Protein AF-A0A2I0WFR2-F1 (afdb_monomer_lite)

Sequence (71 aa):
MKDILNKKRKLGEFEIVALTKKCNAIIQMKFLEILKDSGSFTIPMTIRDKFFGRALCDLRSNFNLMHILIF

Secondary structure (DSSP, 8-state):
-HHHHHHHTT--HHHHHHHHHHHHHHHHHHHHHHHHS---EEEEEEETTEEEEEEEE-TT-SS--------

Organism: NCBI:txid906689

Radius of gyration: 22.3 Å; chains: 1; bounding box: 45×40×45 Å

Structure (mmCIF, N/CA/C/O backbone):
data_AF-A0A2I0WFR2-F1
#
_entry.id   AF-A0A2I0WFR2-F1
#
loop_
_atom_site.group_PDB
_atom_site.id
_atom_site.type_symbol
_atom_site.label_atom_id
_atom_site.label_alt_id
_atom_site.label_comp_id
_atom_site.label_asym_id
_atom_site.label_entity_id
_atom_site.label_seq_id
_atom_site.pdbx_PDB_ins_code
_atom_site.Cartn_x
_atom_site.Cartn_y
_atom_site.Cartn_z
_atom_site.occupan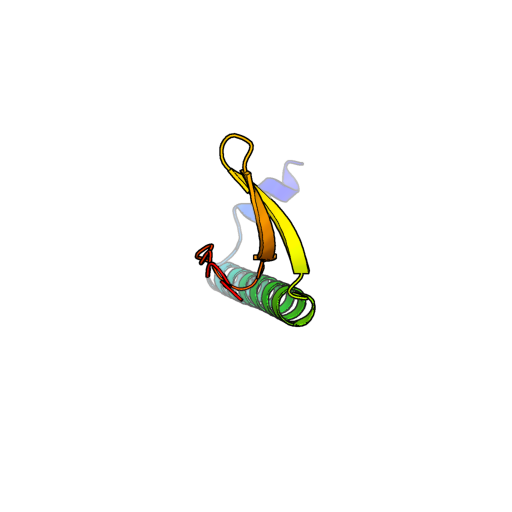cy
_atom_site.B_iso_or_equiv
_atom_site.auth_seq_id
_atom_site.auth_comp_id
_atom_site.auth_asym_id
_atom_site.auth_atom_id
_atom_site.pdbx_PDB_model_num
ATOM 1 N N . MET A 1 1 ? -19.286 27.071 15.363 1.00 57.50 1 MET A N 1
ATOM 2 C CA . MET A 1 1 ? -18.017 26.340 15.634 1.00 57.50 1 MET A CA 1
ATOM 3 C C . MET A 1 1 ? -17.960 25.784 17.062 1.00 57.50 1 MET A C 1
ATOM 5 O O . MET A 1 1 ? -17.593 24.625 17.229 1.00 57.50 1 MET A O 1
ATOM 9 N N . LYS A 1 2 ? -18.383 26.559 18.077 1.00 61.69 2 LYS A N 1
ATOM 10 C CA . LYS A 1 2 ? -18.478 26.111 19.481 1.00 61.69 2 LYS A CA 1
ATOM 11 C C . LYS A 1 2 ? -19.392 24.890 19.676 1.00 61.69 2 LYS A C 1
ATOM 13 O O . LYS A 1 2 ? -19.020 23.980 20.406 1.00 61.69 2 LYS A O 1
ATOM 18 N N . ASP A 1 3 ? -20.509 24.805 18.956 1.00 64.38 3 ASP A N 1
ATOM 19 C CA . ASP A 1 3 ? -21.468 23.694 19.094 1.00 64.38 3 ASP A CA 1
ATOM 20 C C . ASP A 1 3 ? -20.935 22.347 18.597 1.00 64.38 3 ASP A C 1
ATOM 22 O O . ASP A 1 3 ? -21.213 21.307 19.189 1.00 64.38 3 ASP A O 1
ATOM 26 N N . ILE A 1 4 ? -20.110 22.361 17.546 1.00 70.19 4 ILE A N 1
ATOM 27 C CA . ILE A 1 4 ? -19.482 21.155 16.982 1.00 70.19 4 ILE A CA 1
ATOM 28 C C . ILE A 1 4 ? -18.446 20.594 17.963 1.00 70.19 4 ILE A C 1
ATOM 30 O O . ILE A 1 4 ? -18.393 19.387 18.196 1.00 70.19 4 ILE A O 1
ATOM 34 N N . LEU A 1 5 ? -17.651 21.476 18.578 1.00 66.00 5 LEU A N 1
ATOM 35 C CA . LEU A 1 5 ? -16.693 21.108 19.622 1.00 66.00 5 LEU A CA 1
ATOM 36 C C . LEU A 1 5 ? -17.401 20.601 20.885 1.00 66.00 5 LEU A C 1
ATOM 38 O O . LEU A 1 5 ? -16.949 19.630 21.484 1.00 66.00 5 LEU A O 1
ATOM 42 N N . ASN A 1 6 ? -18.533 21.206 21.258 1.00 64.06 6 ASN A N 1
ATOM 43 C CA . ASN A 1 6 ? -19.304 20.805 22.435 1.00 64.06 6 ASN A CA 1
ATOM 44 C C . ASN A 1 6 ? -20.002 19.444 22.239 1.00 64.06 6 ASN A C 1
ATOM 46 O O . ASN A 1 6 ? -20.037 18.640 23.167 1.00 64.06 6 ASN A O 1
ATOM 50 N N . LYS A 1 7 ? -20.483 19.142 21.021 1.00 62.31 7 LYS A N 1
ATOM 51 C CA . LYS A 1 7 ? -21.006 17.813 20.647 1.00 62.31 7 LYS A CA 1
ATOM 52 C C . LYS A 1 7 ? -19.916 16.742 20.599 1.00 62.31 7 LYS A C 1
ATOM 54 O O . LYS A 1 7 ? -20.122 15.667 21.145 1.00 62.31 7 LYS A O 1
ATOM 59 N N . LYS A 1 8 ? -18.738 17.041 20.028 1.00 62.28 8 LYS A N 1
ATOM 60 C CA . LYS A 1 8 ? -17.578 16.122 20.053 1.00 62.28 8 LYS A CA 1
ATOM 61 C C . LYS A 1 8 ? -17.155 15.751 21.477 1.00 62.28 8 LYS A C 1
ATOM 63 O O . LYS A 1 8 ? -16.694 14.640 21.699 1.00 62.28 8 LYS A O 1
ATOM 68 N N . ARG A 1 9 ? -17.310 16.677 22.429 1.00 66.31 9 ARG A N 1
ATOM 69 C CA . ARG A 1 9 ? -16.946 16.484 23.840 1.00 66.31 9 ARG A CA 1
ATOM 70 C C . ARG A 1 9 ? -17.996 15.703 24.650 1.00 66.31 9 ARG A C 1
ATOM 72 O O . ARG A 1 9 ? -17.705 15.343 25.782 1.00 66.31 9 ARG A O 1
ATOM 79 N N . LYS A 1 10 ? -19.188 15.446 24.091 1.00 72.75 10 LYS A N 1
ATOM 80 C CA . LYS A 1 10 ? -20.326 14.775 24.753 1.00 72.75 10 LYS A CA 1
ATOM 81 C C . LYS A 1 10 ? -20.798 13.508 24.019 1.00 72.75 10 LYS A C 1
ATOM 83 O O . LYS A 1 10 ? -21.989 13.216 24.018 1.00 72.75 10 LYS A O 1
ATOM 88 N N . LEU A 1 11 ? -19.891 12.772 23.379 1.00 74.38 11 LEU A N 1
ATOM 89 C CA . LEU A 1 11 ? -20.227 11.485 22.765 1.00 74.38 11 LEU A CA 1
ATOM 90 C C . LEU A 1 11 ? -20.144 10.385 23.832 1.00 74.38 11 LEU A C 1
ATOM 92 O O . LEU A 1 11 ? -19.106 10.238 24.476 1.00 74.38 11 LEU A O 1
ATOM 96 N N . GLY A 1 12 ? -21.229 9.641 24.048 1.00 82.06 12 GLY A N 1
ATOM 97 C CA . GLY A 1 12 ? -21.224 8.506 24.978 1.00 82.06 12 GLY A CA 1
ATOM 98 C C . GLY A 1 12 ? -20.370 7.347 24.452 1.00 82.06 12 GLY A C 1
ATOM 99 O O . GLY A 1 12 ? -20.158 7.227 23.245 1.00 82.06 12 GLY A O 1
ATOM 100 N N . GLU A 1 13 ? -19.912 6.456 25.334 1.00 82.69 13 GLU A N 1
ATOM 101 C CA . GLU A 1 13 ? -19.049 5.317 24.967 1.00 82.69 13 GLU A CA 1
ATOM 102 C C . GLU A 1 13 ? -19.650 4.455 23.846 1.00 82.69 13 GLU A C 1
ATOM 104 O O . GLU A 1 13 ? -18.966 4.115 22.881 1.00 82.69 13 GLU A O 1
ATOM 109 N N . PHE A 1 14 ? -20.955 4.178 23.906 1.00 85.75 14 PHE A N 1
ATOM 110 C CA . PHE A 1 14 ? -21.666 3.426 22.868 1.00 85.75 14 PHE A CA 1
ATOM 111 C C . PHE A 1 14 ? -21.630 4.111 21.499 1.00 85.75 14 PHE A C 1
ATOM 113 O O . PHE A 1 14 ? -21.461 3.453 20.472 1.00 85.75 14 PHE A O 1
ATOM 120 N N . GLU A 1 15 ? -21.764 5.433 21.475 1.00 87.12 15 GLU A N 1
ATOM 121 C CA . GLU A 1 15 ? -21.764 6.221 20.247 1.00 87.12 15 GLU A CA 1
ATOM 122 C C . GLU A 1 15 ? -20.342 6.332 19.668 1.00 87.12 15 GLU A C 1
ATOM 124 O O . GLU A 1 15 ? -20.163 6.216 18.455 1.00 87.12 15 GLU A O 1
ATOM 129 N N . ILE A 1 16 ? -19.313 6.414 20.523 1.00 88.25 16 ILE A N 1
ATOM 130 C CA . ILE A 1 16 ? -17.898 6.311 20.124 1.00 88.25 16 ILE A CA 1
ATOM 131 C C . ILE A 1 16 ? -17.598 4.936 19.512 1.00 88.25 16 ILE A C 1
ATOM 133 O O . ILE A 1 16 ? -16.965 4.853 18.454 1.00 88.25 16 ILE A O 1
ATOM 137 N N . VAL A 1 17 ? -18.060 3.851 20.139 1.00 88.19 17 VAL A N 1
ATOM 138 C CA . VAL A 1 17 ? -17.860 2.482 19.637 1.00 88.19 17 VAL A CA 1
ATOM 139 C C . VAL A 1 17 ? -18.573 2.288 18.298 1.00 88.19 17 VAL A C 1
ATOM 141 O O . VAL A 1 17 ? -17.987 1.734 17.365 1.00 88.19 17 VAL A O 1
ATOM 144 N N . ALA A 1 18 ? -19.809 2.773 18.166 1.00 92.12 18 ALA A N 1
ATOM 145 C CA . ALA A 1 18 ? -20.567 2.705 16.920 1.00 92.12 18 ALA A CA 1
ATOM 146 C C . ALA A 1 18 ? -19.891 3.503 15.793 1.00 92.12 18 ALA A C 1
ATOM 148 O O . ALA A 1 18 ? -19.757 2.996 14.676 1.00 92.12 18 ALA A O 1
ATOM 149 N N . LEU A 1 19 ? -19.405 4.713 16.088 1.00 90.75 19 LEU A N 1
ATOM 150 C CA . LEU A 1 19 ? -18.665 5.537 15.135 1.00 90.75 19 LEU A CA 1
ATOM 151 C C . LEU A 1 19 ? -17.376 4.839 14.692 1.00 90.75 19 LEU A C 1
ATOM 153 O O . LEU A 1 19 ? -17.116 4.739 13.497 1.00 90.75 19 LEU A O 1
ATOM 157 N N . THR A 1 20 ? -16.602 4.305 15.636 1.00 91.31 20 THR A N 1
ATOM 158 C CA . THR A 1 20 ? -15.348 3.592 15.350 1.00 91.31 20 THR A CA 1
ATOM 159 C C . THR A 1 20 ? -15.592 2.380 14.455 1.00 91.31 20 THR A C 1
ATOM 161 O O . THR A 1 20 ? -14.912 2.217 13.444 1.00 91.31 20 THR A O 1
ATOM 164 N N . LYS A 1 21 ? -16.612 1.564 14.756 1.00 92.62 21 LYS A N 1
ATOM 165 C CA . LYS A 1 21 ? -17.000 0.422 13.912 1.00 92.62 21 LYS A CA 1
ATOM 166 C C . LYS A 1 21 ? -17.408 0.861 12.507 1.00 92.62 21 LYS A C 1
ATOM 168 O O . LYS A 1 21 ? -16.952 0.269 11.532 1.00 92.62 21 LYS A O 1
ATOM 173 N N . LYS A 1 22 ? -18.222 1.915 12.393 1.00 93.81 22 LYS A N 1
ATOM 174 C CA . LYS A 1 22 ? -18.660 2.464 11.102 1.00 93.81 22 LYS A CA 1
ATOM 175 C C . LYS A 1 22 ? -17.480 2.995 10.284 1.00 93.81 22 LYS A C 1
ATOM 177 O O . LYS A 1 22 ? -17.386 2.702 9.097 1.00 93.81 22 LYS A O 1
ATOM 182 N N . CYS A 1 23 ? -16.564 3.728 10.912 1.00 91.38 23 CYS A N 1
ATOM 183 C CA . CYS A 1 23 ? -15.350 4.228 10.270 1.00 91.38 23 CYS A CA 1
ATOM 184 C C . CYS A 1 23 ? -14.445 3.082 9.801 1.00 91.38 23 CYS A C 1
ATOM 186 O O . CYS A 1 23 ? -13.999 3.103 8.657 1.00 91.38 23 CYS A O 1
ATOM 188 N N . ASN A 1 24 ? -14.237 2.054 10.630 1.00 91.44 24 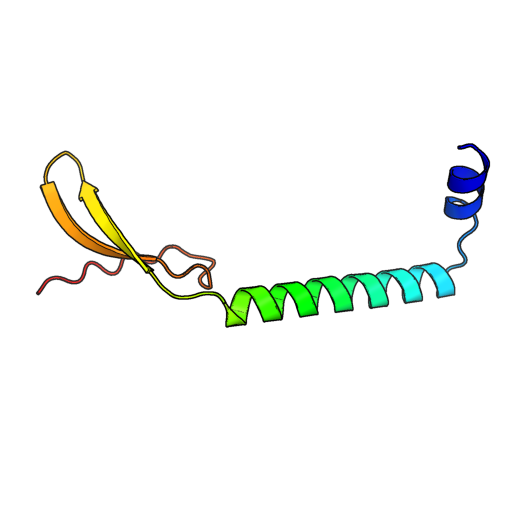ASN A N 1
ATOM 189 C CA . ASN A 1 24 ? -13.465 0.875 10.237 1.00 91.44 24 ASN A CA 1
ATOM 190 C C . ASN A 1 24 ? -14.094 0.140 9.052 1.00 91.44 24 ASN A C 1
ATOM 192 O O . ASN A 1 24 ? -13.373 -0.217 8.126 1.00 91.44 24 ASN A O 1
ATOM 196 N N . ALA A 1 25 ? -15.417 -0.040 9.040 1.00 92.50 25 ALA A N 1
ATOM 197 C CA . ALA A 1 25 ? -16.111 -0.661 7.915 1.00 92.50 25 ALA A CA 1
ATOM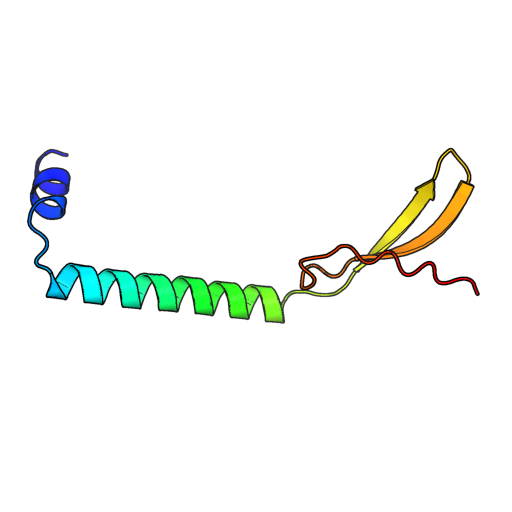 198 C C . ALA A 1 25 ? -15.915 0.136 6.613 1.00 92.50 25 ALA A C 1
ATOM 200 O O . ALA A 1 25 ? -15.633 -0.449 5.572 1.00 92.50 25 ALA A O 1
ATOM 201 N N . ILE A 1 26 ? -15.980 1.472 6.670 1.00 92.69 26 ILE A N 1
ATOM 202 C CA . ILE A 1 26 ? -15.731 2.341 5.507 1.00 92.69 26 ILE A CA 1
ATOM 203 C C . ILE A 1 26 ? -14.282 2.218 5.022 1.00 92.69 26 ILE A C 1
ATOM 205 O O . ILE A 1 26 ? -14.045 2.110 3.820 1.00 92.69 26 ILE A O 1
ATOM 209 N N . ILE A 1 27 ? -13.311 2.231 5.940 1.00 88.50 27 ILE A N 1
ATOM 210 C CA . ILE A 1 27 ? -11.890 2.073 5.603 1.00 88.50 27 ILE A CA 1
ATOM 211 C C . ILE A 1 27 ? -11.653 0.706 4.954 1.00 88.50 27 ILE A C 1
ATOM 213 O O . ILE A 1 27 ? -10.996 0.633 3.921 1.00 88.50 27 ILE A O 1
ATOM 217 N N . GLN A 1 28 ? -12.232 -0.361 5.508 1.00 87.44 28 GLN A N 1
ATOM 218 C CA . GLN A 1 28 ? -12.137 -1.708 4.946 1.00 87.44 28 GLN A CA 1
ATOM 219 C C . GLN A 1 28 ? -12.783 -1.813 3.562 1.00 87.44 28 GLN A C 1
ATOM 221 O O . GLN A 1 28 ? -12.188 -2.421 2.677 1.00 87.44 28 GLN A O 1
ATOM 226 N N . MET A 1 29 ? -13.955 -1.207 3.340 1.00 85.12 29 MET A N 1
ATOM 227 C CA . MET A 1 29 ? -14.593 -1.195 2.017 1.00 85.12 29 MET A CA 1
ATOM 228 C C . MET A 1 29 ? -13.750 -0.450 0.983 1.00 85.12 29 MET A C 1
ATOM 230 O O . MET A 1 29 ? -13.499 -0.996 -0.086 1.00 85.12 29 MET A O 1
ATOM 234 N N . LYS A 1 30 ? -13.231 0.737 1.320 1.00 79.56 30 LYS A N 1
ATOM 235 C CA . LYS A 1 30 ? -12.313 1.473 0.436 1.00 79.56 30 LYS A CA 1
ATOM 236 C C . LYS A 1 30 ? -11.040 0.691 0.148 1.00 79.56 30 LYS A C 1
ATOM 238 O O . LYS A 1 30 ? -10.550 0.703 -0.973 1.00 79.56 30 LYS A O 1
ATOM 243 N N . PHE A 1 31 ? -10.503 0.004 1.151 1.00 77.75 31 PHE A N 1
ATOM 244 C CA . PHE A 1 31 ? -9.338 -0.846 0.963 1.00 77.75 31 PHE A CA 1
ATOM 245 C C . PHE A 1 31 ? -9.656 -2.005 0.013 1.00 77.75 31 PHE A C 1
ATOM 247 O O . PHE A 1 31 ? -8.903 -2.248 -0.918 1.00 77.75 31 PHE A O 1
ATOM 254 N N . LEU A 1 32 ? -10.804 -2.669 0.177 1.00 78.19 32 LEU A N 1
ATOM 255 C CA . LEU A 1 32 ? -11.275 -3.715 -0.736 1.00 78.19 32 LEU A CA 1
ATOM 256 C C . LEU A 1 32 ? -11.498 -3.208 -2.167 1.00 78.19 32 LEU A C 1
ATOM 258 O O . LEU A 1 32 ? -11.205 -3.940 -3.106 1.00 78.19 32 LEU A O 1
ATOM 262 N N . GLU A 1 33 ? -11.999 -1.987 -2.345 1.00 72.56 33 GLU A N 1
ATOM 263 C CA . GLU A 1 33 ? -12.123 -1.344 -3.660 1.00 72.56 33 GLU A CA 1
ATOM 264 C C . GLU A 1 33 ? -10.747 -1.094 -4.290 1.00 72.56 33 GLU A C 1
ATOM 266 O O . GLU A 1 33 ? -10.514 -1.517 -5.419 1.00 72.56 33 GLU A O 1
ATOM 271 N N . ILE A 1 34 ? -9.794 -0.537 -3.534 1.00 66.44 34 ILE A N 1
ATOM 272 C CA . ILE A 1 34 ? -8.407 -0.346 -3.990 1.00 66.44 34 ILE A CA 1
ATOM 273 C C . ILE A 1 34 ? -7.749 -1.691 -4.344 1.00 66.44 34 ILE A C 1
ATOM 275 O O . ILE A 1 34 ? -7.040 -1.781 -5.339 1.00 66.44 34 ILE A O 1
ATOM 279 N N . LEU A 1 35 ? -8.007 -2.756 -3.573 1.00 64.94 35 LEU A N 1
ATOM 280 C CA . LEU A 1 35 ? -7.509 -4.110 -3.854 1.00 64.94 35 LEU A CA 1
ATOM 281 C C . LEU A 1 35 ? -8.137 -4.748 -5.106 1.00 64.94 35 LEU A C 1
ATOM 283 O O . LEU A 1 35 ? -7.546 -5.675 -5.666 1.00 64.94 35 LEU A O 1
ATOM 287 N N . LYS A 1 36 ? -9.347 -4.333 -5.503 1.00 65.31 36 LYS A N 1
ATOM 288 C CA . LYS A 1 36 ? -10.011 -4.801 -6.732 1.00 65.31 36 LYS A CA 1
ATOM 289 C C . LYS A 1 36 ? -9.494 -4.067 -7.968 1.00 65.31 36 LYS A C 1
ATOM 291 O O . LYS A 1 36 ? -9.335 -4.707 -9.001 1.00 65.31 36 LYS A O 1
ATOM 296 N N . ASP A 1 37 ? -9.189 -2.779 -7.829 1.00 63.88 37 ASP A N 1
ATOM 297 C CA . ASP A 1 37 ? -8.643 -1.922 -8.890 1.00 63.88 37 ASP A CA 1
ATOM 298 C C . ASP A 1 37 ? -7.108 -1.904 -8.948 1.00 63.88 37 ASP A C 1
ATOM 300 O O . ASP A 1 37 ? -6.531 -1.189 -9.770 1.00 63.88 37 ASP A O 1
ATOM 304 N N . SER A 1 38 ? -6.415 -2.692 -8.117 1.00 60.06 38 SER A N 1
ATOM 305 C CA . SER A 1 38 ? -4.954 -2.798 -8.153 1.00 60.06 38 SER A CA 1
ATOM 306 C C . SER A 1 38 ? -4.511 -3.623 -9.364 1.00 60.06 38 SER A C 1
ATOM 308 O O . SER A 1 38 ? -4.038 -4.754 -9.244 1.00 60.06 38 SER A O 1
ATOM 310 N N . GLY A 1 39 ? -4.705 -3.066 -10.555 1.00 72.31 39 GLY A N 1
ATOM 311 C CA . GLY A 1 39 ? -4.068 -3.545 -11.763 1.00 72.31 39 GLY A CA 1
ATOM 312 C C . GLY A 1 39 ? -2.563 -3.514 -11.542 1.00 72.31 39 GLY A C 1
ATOM 313 O O . GLY A 1 39 ? -1.986 -2.466 -11.246 1.00 72.31 39 GLY A O 1
ATOM 314 N N . SER A 1 40 ? -1.928 -4.674 -11.646 1.00 74.50 40 SER A N 1
ATOM 315 C CA . SER A 1 40 ? -0.482 -4.727 -11.753 1.00 74.50 40 SER A CA 1
ATOM 316 C C . SER A 1 40 ? -0.081 -4.043 -13.056 1.00 74.50 40 SER A C 1
ATOM 318 O O . SER A 1 40 ? -0.712 -4.215 -14.103 1.00 74.50 40 SER A O 1
ATOM 320 N N . PHE A 1 41 ? 0.951 -3.215 -12.989 1.00 77.44 41 PHE A N 1
ATOM 321 C CA . PHE A 1 41 ? 1.441 -2.477 -14.144 1.00 77.44 41 PHE A CA 1
ATOM 322 C C . PHE A 1 41 ? 2.939 -2.683 -14.284 1.00 77.44 41 PHE A C 1
ATOM 324 O O . PHE A 1 41 ? 3.630 -3.020 -13.326 1.00 77.44 41 PHE A O 1
ATOM 331 N N . THR A 1 42 ? 3.456 -2.516 -15.497 1.00 84.88 42 THR A N 1
ATOM 332 C CA . THR A 1 42 ? 4.887 -2.683 -15.752 1.00 84.88 42 THR A CA 1
ATOM 333 C C . THR A 1 42 ? 5.543 -1.336 -16.014 1.00 84.88 42 THR A C 1
ATOM 335 O O . THR A 1 42 ? 5.082 -0.605 -16.890 1.00 84.88 42 THR A O 1
ATOM 338 N N . ILE A 1 43 ? 6.635 -1.029 -15.315 1.00 85.69 43 ILE A N 1
ATOM 339 C CA . ILE A 1 43 ? 7.425 0.199 -15.501 1.00 85.69 43 ILE A CA 1
ATOM 340 C C . ILE A 1 43 ? 8.781 -0.170 -16.125 1.00 85.69 43 ILE A C 1
ATOM 342 O O . ILE A 1 43 ? 9.390 -1.144 -15.682 1.00 85.69 43 ILE A O 1
ATOM 346 N N . PRO A 1 44 ? 9.293 0.554 -17.138 1.00 88.38 44 PRO A N 1
ATOM 347 C CA . PRO A 1 44 ? 10.664 0.362 -17.616 1.00 88.38 44 PRO A CA 1
ATOM 348 C C . PRO A 1 44 ? 11.699 0.604 -16.503 1.00 88.38 44 PRO A C 1
ATOM 350 O O . PRO A 1 44 ? 11.555 1.531 -15.709 1.00 88.38 44 PRO A O 1
ATOM 353 N N . MET A 1 45 ? 12.749 -0.220 -16.455 1.00 87.88 45 MET A N 1
ATOM 354 C CA . MET A 1 45 ? 13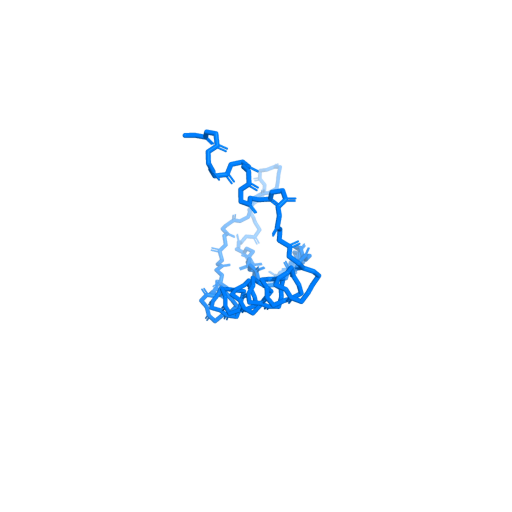.766 -0.197 -15.400 1.00 87.88 45 MET A CA 1
ATOM 355 C C . MET A 1 45 ? 15.176 0.017 -15.966 1.00 87.88 45 MET A C 1
ATOM 357 O O . MET A 1 45 ? 15.654 -0.765 -16.791 1.00 87.88 45 MET A O 1
ATOM 361 N N . THR A 1 46 ? 15.863 1.036 -15.444 1.00 90.19 46 THR A N 1
ATOM 362 C CA . THR A 1 46 ? 17.270 1.347 -15.737 1.00 90.19 46 THR A CA 1
ATOM 363 C C . THR A 1 46 ? 18.031 1.522 -14.426 1.00 90.19 46 THR A C 1
ATOM 365 O O . THR A 1 46 ? 17.580 2.253 -13.546 1.00 90.19 46 THR A O 1
ATOM 368 N N . ILE A 1 47 ? 19.195 0.882 -14.288 1.00 87.31 47 ILE A N 1
ATOM 369 C CA . ILE A 1 47 ? 20.079 1.036 -13.120 1.00 87.31 47 ILE A CA 1
ATOM 370 C C . ILE A 1 47 ? 21.448 1.502 -13.609 1.00 87.31 47 ILE A C 1
ATOM 372 O O . ILE A 1 47 ? 22.077 0.806 -14.405 1.00 87.31 47 ILE A O 1
ATOM 376 N N . ARG A 1 48 ? 21.916 2.655 -13.105 1.00 85.00 48 ARG A N 1
ATOM 377 C CA . ARG A 1 48 ? 23.248 3.230 -13.396 1.00 85.00 48 ARG A CA 1
ATOM 378 C C . ARG A 1 48 ? 23.599 3.311 -14.899 1.00 85.00 48 ARG A C 1
ATOM 380 O O . ARG A 1 48 ? 24.767 3.198 -15.225 1.00 85.00 48 ARG A O 1
ATOM 387 N N . ASP A 1 49 ? 22.608 3.461 -15.782 1.00 90.69 49 ASP A N 1
ATOM 388 C CA . ASP A 1 49 ? 22.707 3.507 -17.263 1.00 90.69 49 ASP A CA 1
ATOM 389 C C . ASP A 1 49 ? 22.550 2.187 -18.031 1.00 90.69 49 ASP A C 1
ATOM 391 O O . ASP A 1 49 ? 22.604 2.176 -19.261 1.00 90.69 49 ASP A O 1
ATOM 395 N N . LYS A 1 50 ? 22.267 1.068 -17.359 1.00 90.56 50 LYS A N 1
ATOM 396 C CA . LYS A 1 50 ? 21.945 -0.194 -18.042 1.00 90.56 50 LYS A CA 1
ATOM 397 C C . LYS A 1 50 ? 20.441 -0.462 -18.007 1.00 90.56 50 LYS A C 1
ATOM 399 O O . LYS A 1 50 ? 19.832 -0.398 -16.939 1.00 90.56 50 LYS A O 1
ATOM 404 N N . PHE A 1 51 ? 19.845 -0.744 -19.167 1.00 89.75 51 PHE A N 1
ATOM 405 C CA . PHE A 1 51 ? 18.426 -1.089 -19.290 1.00 89.75 51 PHE A CA 1
ATOM 406 C C . PHE A 1 51 ? 18.199 -2.572 -18.970 1.00 89.75 51 PHE A C 1
ATOM 408 O O . PHE A 1 51 ? 18.891 -3.434 -19.509 1.00 89.75 51 PHE A O 1
ATOM 415 N N . PHE A 1 52 ? 17.221 -2.860 -18.111 1.00 85.31 52 PHE A N 1
ATOM 416 C CA . PHE A 1 52 ? 16.912 -4.210 -17.616 1.00 85.31 52 PHE A CA 1
ATOM 417 C C . PHE A 1 52 ? 15.502 -4.688 -18.004 1.00 85.31 52 PHE A C 1
ATOM 419 O O . PHE A 1 52 ? 15.002 -5.658 -17.444 1.00 85.31 52 PHE A O 1
ATOM 426 N N . GLY A 1 53 ? 14.836 -4.020 -18.949 1.00 88.94 53 GLY A N 1
ATOM 427 C CA . GLY A 1 53 ? 13.475 -4.369 -19.355 1.00 88.94 53 GLY A CA 1
ATOM 428 C C . GLY A 1 53 ? 12.414 -3.640 -18.531 1.00 88.94 53 GLY A C 1
ATOM 429 O O . GLY A 1 53 ? 12.549 -2.448 -18.250 1.00 88.94 53 GLY A O 1
ATOM 430 N N . ARG A 1 54 ? 11.323 -4.335 -18.185 1.00 85.69 54 ARG A N 1
ATOM 431 C CA . ARG A 1 54 ? 10.222 -3.778 -17.385 1.00 85.69 54 ARG A CA 1
ATOM 432 C C . ARG A 1 54 ? 10.074 -4.530 -16.065 1.00 85.69 54 ARG A C 1
ATOM 434 O O . ARG A 1 54 ? 10.050 -5.755 -16.058 1.00 85.69 54 ARG A O 1
ATOM 441 N N . ALA A 1 55 ? 9.932 -3.791 -14.972 1.00 83.06 55 ALA A N 1
ATOM 442 C CA . ALA A 1 55 ? 9.614 -4.321 -13.655 1.00 83.06 55 ALA A CA 1
ATOM 443 C C . ALA A 1 55 ? 8.093 -4.369 -13.460 1.00 83.06 55 ALA A C 1
ATOM 445 O O . ALA A 1 55 ? 7.393 -3.438 -13.862 1.00 83.06 55 ALA A O 1
ATOM 446 N N . LEU A 1 56 ? 7.589 -5.441 -12.847 1.00 83.12 56 LEU A N 1
ATOM 447 C CA . LEU A 1 56 ? 6.190 -5.546 -12.437 1.00 83.12 56 LEU A CA 1
ATOM 448 C C . LEU A 1 56 ? 6.001 -4.796 -11.114 1.00 83.12 56 LEU A C 1
ATOM 450 O O . LEU A 1 56 ? 6.616 -5.141 -10.108 1.00 83.12 56 LEU A O 1
ATOM 454 N N . CYS A 1 57 ? 5.148 -3.780 -11.119 1.00 76.81 57 CYS A N 1
ATOM 455 C CA . CYS A 1 57 ? 4.738 -3.046 -9.935 1.00 76.81 57 CYS A CA 1
ATOM 456 C C . CYS A 1 57 ? 3.336 -3.500 -9.539 1.00 76.81 57 CYS A C 1
ATOM 458 O O . CYS A 1 57 ? 2.362 -3.279 -10.262 1.00 76.81 57 CYS A O 1
ATOM 460 N N . ASP A 1 58 ? 3.254 -4.150 -8.383 1.00 75.81 58 ASP A N 1
ATOM 461 C CA . ASP A 1 58 ? 1.993 -4.528 -7.765 1.00 75.81 58 ASP A CA 1
ATOM 462 C C . ASP A 1 58 ? 1.714 -3.603 -6.576 1.00 75.81 58 ASP A C 1
ATOM 464 O O . ASP A 1 58 ? 2.404 -3.656 -5.558 1.00 75.81 58 ASP A O 1
ATOM 468 N N . LEU A 1 59 ? 0.684 -2.763 -6.703 1.00 70.75 59 LEU A N 1
ATOM 469 C CA . LEU A 1 59 ? 0.221 -1.864 -5.635 1.00 70.75 59 LEU A CA 1
ATOM 470 C C . LEU A 1 59 ? -0.361 -2.627 -4.437 1.00 70.75 59 LEU A C 1
ATOM 472 O O . LEU A 1 59 ? -0.595 -2.040 -3.381 1.00 70.75 59 LEU A O 1
ATOM 476 N N . ARG A 1 60 ? -0.611 -3.929 -4.601 1.00 65.88 60 ARG A N 1
ATOM 477 C CA . ARG A 1 60 ? -1.153 -4.824 -3.585 1.00 65.88 60 ARG A CA 1
ATOM 478 C C . ARG A 1 60 ? -0.082 -5.429 -2.680 1.00 65.88 60 ARG A C 1
ATOM 480 O O . ARG A 1 60 ? -0.411 -5.932 -1.604 1.00 65.88 60 ARG A O 1
ATOM 487 N N . SER A 1 61 ? 1.186 -5.375 -3.088 1.00 62.62 61 SER A N 1
ATOM 488 C CA . SER A 1 61 ? 2.302 -5.830 -2.270 1.00 62.62 61 SER A CA 1
ATOM 489 C C . SER A 1 61 ? 2.840 -4.677 -1.432 1.00 62.62 61 SER A C 1
ATOM 491 O O . SER A 1 61 ? 3.317 -3.675 -1.954 1.00 62.62 61 SER A O 1
ATOM 493 N N . ASN A 1 62 ? 2.841 -4.844 -0.109 1.00 61.16 62 ASN A N 1
ATOM 494 C CA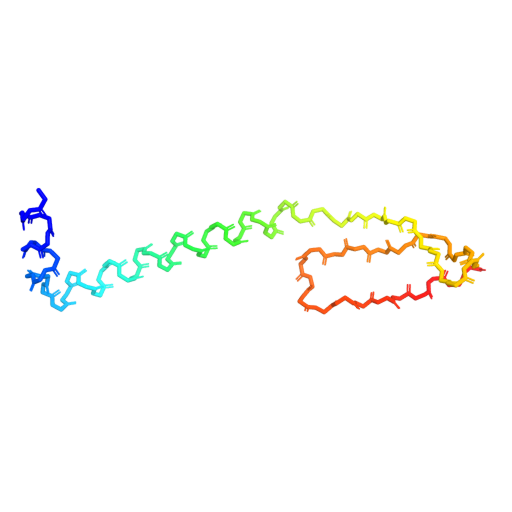 . 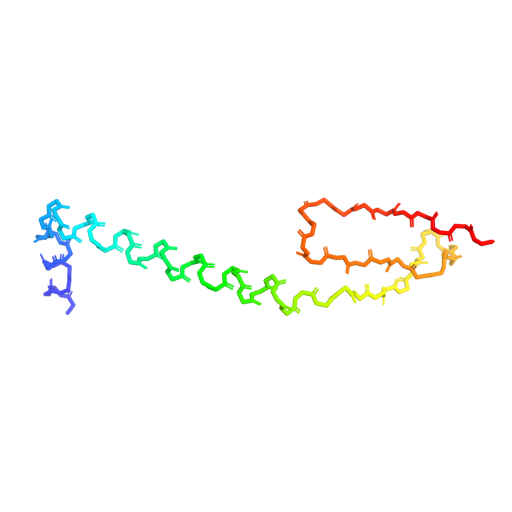ASN A 1 62 ? 3.510 -3.901 0.793 1.00 61.16 62 ASN A CA 1
ATOM 495 C C . ASN A 1 62 ? 5.053 -3.964 0.673 1.00 61.16 62 ASN A C 1
ATOM 497 O O . ASN A 1 62 ? 5.762 -3.179 1.296 1.00 61.16 62 ASN A O 1
ATOM 501 N N . PHE A 1 63 ? 5.579 -4.905 -0.122 1.00 58.09 63 PHE A N 1
ATOM 502 C CA . PHE A 1 63 ? 6.999 -5.066 -0.412 1.00 58.09 63 PHE A CA 1
ATOM 503 C C . PHE A 1 63 ? 7.232 -5.007 -1.926 1.00 58.09 63 PHE A C 1
ATOM 505 O O . PHE A 1 63 ? 6.732 -5.848 -2.673 1.00 58.09 63 PHE A O 1
ATOM 512 N N . ASN A 1 64 ? 8.026 -4.040 -2.389 1.00 56.94 64 ASN A N 1
ATOM 513 C CA . ASN A 1 64 ? 8.462 -3.971 -3.784 1.00 56.94 64 ASN A CA 1
ATOM 514 C C . ASN A 1 64 ? 9.432 -5.131 -4.075 1.00 56.94 64 ASN A C 1
ATOM 516 O O . ASN A 1 64 ? 10.645 -4.983 -3.935 1.00 56.94 64 ASN A O 1
ATOM 520 N N . LEU A 1 65 ? 8.909 -6.302 -4.448 1.00 57.28 65 LEU A N 1
ATOM 521 C CA . LEU A 1 65 ? 9.725 -7.408 -4.942 1.00 57.28 65 LEU A CA 1
ATOM 522 C C . LEU A 1 65 ? 10.136 -7.101 -6.389 1.00 57.28 65 LEU A C 1
ATOM 524 O O . LEU A 1 65 ? 9.351 -7.271 -7.319 1.00 57.28 65 LEU A O 1
ATOM 528 N N . MET A 1 66 ? 11.378 -6.662 -6.599 1.00 59.41 66 MET A N 1
ATOM 529 C CA . MET A 1 66 ? 11.976 -6.642 -7.937 1.00 59.41 66 MET A CA 1
ATOM 530 C C . MET A 1 66 ? 12.379 -8.068 -8.324 1.00 59.41 66 MET A C 1
ATOM 532 O O . MET A 1 66 ? 13.527 -8.472 -8.143 1.00 59.41 66 MET A O 1
ATOM 536 N N . HIS A 1 67 ? 11.437 -8.850 -8.852 1.00 58.69 67 HIS A N 1
ATOM 537 C CA . HIS A 1 67 ? 11.796 -10.075 -9.558 1.00 58.69 67 HIS A CA 1
ATOM 538 C C . HIS A 1 67 ? 12.454 -9.656 -10.879 1.00 58.69 67 HIS A C 1
ATOM 540 O O . HIS A 1 67 ? 11.780 -9.219 -11.811 1.00 58.69 67 HIS A O 1
ATOM 546 N N . ILE A 1 68 ? 13.785 -9.713 -10.943 1.00 53.62 68 ILE A N 1
ATOM 547 C CA . ILE A 1 68 ? 14.526 -9.562 -12.196 1.00 53.62 68 ILE A CA 1
ATOM 548 C C . ILE A 1 68 ? 14.110 -10.740 -13.097 1.00 53.62 68 ILE A C 1
ATOM 550 O O . ILE A 1 68 ? 14.534 -11.877 -12.900 1.00 53.62 68 ILE A O 1
ATOM 554 N N . LEU A 1 69 ? 13.203 -10.486 -14.045 1.00 54.56 69 LEU A N 1
ATOM 555 C CA . LEU A 1 69 ? 12.873 -11.420 -15.120 1.00 54.56 69 LEU A CA 1
ATOM 556 C C . LEU A 1 69 ? 14.015 -11.371 -16.137 1.00 54.56 69 LEU A C 1
ATOM 558 O O . LEU A 1 69 ? 14.032 -10.519 -17.022 1.00 54.56 69 LEU A O 1
ATOM 562 N N . ILE A 1 70 ? 14.996 -12.256 -15.963 1.00 44.25 70 ILE A N 1
ATOM 563 C CA . ILE A 1 70 ? 16.014 -12.534 -16.981 1.00 44.25 70 ILE A CA 1
ATOM 564 C C . ILE A 1 70 ? 15.380 -13.536 -17.946 1.00 44.25 70 ILE A C 1
ATOM 566 O O . ILE A 1 70 ? 15.125 -14.673 -17.553 1.00 44.25 70 ILE A O 1
ATOM 570 N N . PHE A 1 71 ? 15.061 -13.081 -19.157 1.00 48.72 71 PHE A N 1
ATOM 571 C CA . PHE A 1 71 ? 14.762 -13.949 -20.298 1.00 48.72 71 PHE A CA 1
ATOM 572 C C . PHE A 1 71 ? 16.053 -14.281 -21.043 1.00 48.72 71 PHE A C 1
ATOM 574 O O . PHE A 1 71 ? 16.923 -13.381 -21.119 1.00 48.72 71 PHE A O 1
#

Foldseek 3Di:
DVVVVVVVVPQDPVNVVVVVVVVVVVVVVVVVVCVVVQDWDWDWDDDPHDTQGTFTDGPPDPDRDRPSPDD

pLDDT: mean 75.91, std 13.17, range [44.25, 93.81]